Protein AF-A0A699WDN9-F1 (afdb_monomer)

Solvent-accessible surface area (backbone atoms only — not comparable to full-atom values): 4833 Å² total; per-residue (Å²): 82,65,77,48,68,89,76,63,42,72,69,58,50,54,50,30,58,74,73,70,48,87,84,59,65,45,64,88,94,45,66,72,79,46,47,63,61,53,50,52,52,49,55,40,53,52,46,16,51,49,52,32,62,76,68,70,49,64,75,87,48,49,67,58,31,39,53,49,32,49,53,50,62,76,63,53,84,71,86,125

Foldseek 3Di:
DEPDVVCVDPVNVVVCVVVVHDDDYDDPPPCVVCVVVVVVVVQLQVQLVCVCVVVVHDCVCSVVSSVVSVVCVVPPPPPD

Nearest PDB structures (foldseek):
  8fno-assembly1_G  TM=8.598E-01  e=1.171E-02  Homo sapiens
  8fng-assembly1_G  TM=8.599E-01  e=1.723E-02  Homo sapiens
  6puw-assembly1_A-2  TM=8.564E-01  e=1.723E-02  Saccharolobus solfataricus P2
  8fnd-assembly1_G  TM=8.616E-01  e=2.702E-02  Homo sapiens
  6rwl-assembly1_A  TM=8.649E-01  e=3.277E-02  Simian immunodeficiency virus

Sequence (80 aa):
TDNGTEFKNQVLKVYFDSVGISHQLSSVRTPQQNGVVERRNRTLVEAARTMLIFSHAPLFLWAEAIATACFTQNRSIIHQ

Structure (mmCIF, N/CA/C/O backbone):
data_AF-A0A699WDN9-F1
#
_entry.id   AF-A0A699WDN9-F1
#
loop_
_atom_site.group_PDB
_atom_site.id
_atom_site.type_symbol
_atom_site.label_atom_id
_atom_site.label_alt_id
_atom_site.label_comp_id
_atom_site.label_asym_id
_atom_site.label_entity_id
_atom_site.label_seq_id
_atom_site.pdbx_PDB_ins_code
_atom_site.Cartn_x
_atom_site.Cartn_y
_atom_site.Cartn_z
_atom_site.occupancy
_atom_site.B_iso_or_equiv
_atom_site.auth_seq_id
_atom_site.auth_comp_id
_atom_site.auth_asym_id
_atom_site.auth_atom_id
_atom_site.pdbx_PDB_model_num
ATOM 1 N N . THR A 1 1 ? -11.396 3.144 10.096 1.00 81.50 1 THR A N 1
ATOM 2 C CA . THR A 1 1 ? -10.805 3.969 9.016 1.00 81.50 1 THR A CA 1
ATOM 3 C C . THR A 1 1 ? -10.763 5.410 9.472 1.00 81.50 1 THR A C 1
ATOM 5 O O . THR A 1 1 ? -11.330 5.692 10.526 1.00 81.50 1 THR A O 1
ATOM 8 N N . ASP A 1 2 ? -10.111 6.317 8.739 1.00 81.62 2 ASP A N 1
ATOM 9 C CA . ASP A 1 2 ? -10.316 7.738 9.031 1.00 81.62 2 ASP A CA 1
ATOM 10 C C . ASP A 1 2 ? -11.781 8.142 8.817 1.00 81.62 2 ASP A C 1
ATOM 12 O O . ASP A 1 2 ? -12.603 7.386 8.289 1.00 81.62 2 ASP A O 1
ATOM 16 N N . ASN A 1 3 ? -12.109 9.352 9.260 1.00 79.81 3 ASN A N 1
ATOM 17 C CA . ASN A 1 3 ? -13.413 9.965 9.041 1.00 79.81 3 ASN A CA 1
ATOM 18 C C . ASN A 1 3 ? -13.544 10.564 7.621 1.00 79.81 3 ASN A C 1
ATOM 20 O O . ASN A 1 3 ? -14.304 11.515 7.426 1.00 79.81 3 ASN A O 1
ATOM 24 N N . GLY A 1 4 ? -12.779 10.052 6.647 1.00 77.00 4 GLY A N 1
ATOM 25 C CA . GLY A 1 4 ? -12.915 10.399 5.240 1.00 77.00 4 GLY A CA 1
ATOM 26 C C . GLY A 1 4 ? -14.297 10.012 4.717 1.00 77.00 4 GLY A C 1
ATOM 27 O O . GLY A 1 4 ? -14.878 8.995 5.104 1.00 77.00 4 GLY A O 1
ATOM 28 N N . THR A 1 5 ? -14.859 10.836 3.833 1.00 80.88 5 THR A N 1
ATOM 29 C CA . THR A 1 5 ? -16.200 10.603 3.274 1.00 80.88 5 THR A CA 1
ATOM 30 C C . THR A 1 5 ? -16.257 9.359 2.388 1.00 80.88 5 THR A C 1
ATOM 32 O O . THR A 1 5 ? -17.314 8.740 2.296 1.00 80.88 5 THR A O 1
ATOM 35 N N . GLU A 1 6 ? -15.128 8.938 1.809 1.00 81.88 6 GLU A N 1
ATOM 36 C CA . GLU A 1 6 ? -15.018 7.719 0.996 1.00 81.88 6 GLU A CA 1
ATOM 37 C C . GLU A 1 6 ? -15.357 6.441 1.780 1.00 81.88 6 GLU A C 1
ATOM 39 O O . GLU A 1 6 ? -15.988 5.532 1.243 1.00 81.88 6 GLU A O 1
ATOM 44 N N . PHE A 1 7 ? -15.034 6.403 3.077 1.00 79.31 7 PHE A N 1
ATOM 45 C CA . PHE A 1 7 ? -15.337 5.273 3.959 1.00 79.31 7 PHE A CA 1
ATOM 46 C C . PHE A 1 7 ? -16.651 5.448 4.726 1.00 79.31 7 PHE A C 1
ATOM 48 O O . PHE A 1 7 ? -17.067 4.548 5.453 1.00 79.31 7 PHE A O 1
ATOM 55 N N . LYS A 1 8 ? -17.328 6.590 4.568 1.00 82.62 8 LYS A N 1
ATOM 56 C CA . LYS A 1 8 ? -18.560 6.938 5.281 1.00 82.62 8 LYS A CA 1
ATOM 57 C C . LYS A 1 8 ? -19.752 6.968 4.323 1.00 82.62 8 LYS A C 1
ATOM 59 O O . LYS A 1 8 ? -20.354 8.012 4.085 1.00 82.62 8 LYS A O 1
ATOM 64 N N . ASN A 1 9 ? -20.108 5.799 3.791 1.00 85.25 9 ASN A N 1
ATOM 65 C CA . ASN A 1 9 ? -21.265 5.611 2.911 1.00 85.25 9 ASN A CA 1
ATOM 66 C C . ASN A 1 9 ? -22.189 4.501 3.443 1.00 85.25 9 ASN A C 1
ATOM 68 O O . ASN A 1 9 ? -21.730 3.480 3.955 1.00 85.25 9 ASN A O 1
ATOM 72 N N . GLN A 1 10 ? -23.497 4.686 3.264 1.00 88.00 10 GLN A N 1
ATOM 73 C CA . GLN A 1 10 ? -24.529 3.701 3.565 1.00 88.00 10 GLN A CA 1
ATOM 74 C C . GLN A 1 10 ? -24.308 2.367 2.836 1.00 88.00 10 GLN A C 1
ATOM 76 O O . GLN A 1 10 ? -24.554 1.320 3.425 1.00 88.00 10 GLN A O 1
ATOM 81 N N . VAL A 1 11 ? -23.797 2.384 1.598 1.00 91.50 11 VAL A N 1
ATOM 82 C CA . VAL A 1 11 ? -23.492 1.152 0.842 1.00 91.50 11 VAL A CA 1
ATOM 83 C C . VAL A 1 11 ? -22.440 0.307 1.564 1.00 91.50 11 VAL A C 1
ATOM 85 O O . VAL A 1 11 ? -22.639 -0.888 1.765 1.00 91.50 11 VAL A O 1
ATOM 88 N N . LEU A 1 12 ? -21.347 0.935 2.012 1.00 89.69 12 LEU A N 1
ATOM 89 C CA . LEU A 1 12 ? -20.288 0.252 2.759 1.00 89.69 12 LEU A CA 1
ATOM 90 C C . LEU A 1 12 ? -20.779 -0.225 4.124 1.00 89.69 12 LEU A C 1
ATOM 92 O O . LEU A 1 12 ? -20.438 -1.328 4.532 1.00 89.69 12 LEU A O 1
ATOM 96 N N . LYS A 1 13 ? -21.617 0.568 4.799 1.00 90.00 13 LYS A N 1
ATOM 97 C CA . LYS A 1 13 ? -22.223 0.170 6.071 1.00 90.00 13 LYS A CA 1
ATOM 98 C C . LYS A 1 13 ? -23.049 -1.112 5.925 1.00 90.00 13 LYS A C 1
ATOM 100 O O . LYS A 1 13 ? -22.806 -2.065 6.651 1.00 90.00 13 LYS A O 1
ATOM 105 N N . VAL A 1 14 ? -23.961 -1.156 4.949 1.00 94.00 14 VAL A N 1
ATOM 106 C CA . VAL A 1 14 ? -24.786 -2.347 4.679 1.00 94.00 14 VAL A CA 1
ATOM 107 C C . VAL A 1 14 ? -23.914 -3.547 4.319 1.00 94.00 14 VAL A C 1
ATOM 109 O O . VAL A 1 14 ? -24.168 -4.652 4.791 1.00 94.00 14 VAL A O 1
ATO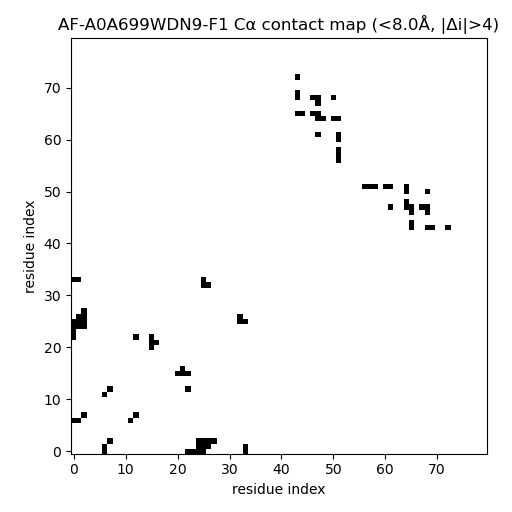M 112 N N . TYR A 1 15 ? -22.868 -3.337 3.517 1.00 93.69 15 TYR A N 1
ATOM 113 C CA . TYR A 1 15 ? -21.921 -4.397 3.192 1.00 93.69 15 TYR A CA 1
ATOM 114 C C . TYR A 1 15 ? -21.226 -4.939 4.446 1.00 93.69 15 TYR A C 1
ATOM 116 O O . TYR A 1 15 ? -21.275 -6.145 4.675 1.00 93.69 15 TYR A O 1
ATOM 124 N N . PHE A 1 16 ? -20.639 -4.076 5.282 1.00 93.50 16 PHE A N 1
ATOM 125 C CA . PHE A 1 16 ? -19.963 -4.490 6.513 1.00 93.50 16 PHE A CA 1
ATOM 126 C C . PHE A 1 16 ? -20.903 -5.228 7.467 1.00 93.50 16 PHE A C 1
ATOM 128 O O . PHE A 1 16 ? -20.534 -6.296 7.952 1.00 93.50 16 PHE A O 1
ATOM 135 N N . ASP A 1 17 ? -22.131 -4.734 7.643 1.00 93.31 17 ASP A N 1
ATOM 136 C CA . ASP A 1 17 ? -23.156 -5.402 8.448 1.00 93.31 17 ASP A CA 1
ATOM 137 C C . ASP A 1 17 ? -23.485 -6.799 7.879 1.00 93.31 17 ASP A C 1
ATOM 139 O O . ASP A 1 17 ? -23.580 -7.766 8.634 1.00 93.31 17 ASP A O 1
ATOM 143 N N . SER A 1 18 ? -23.578 -6.943 6.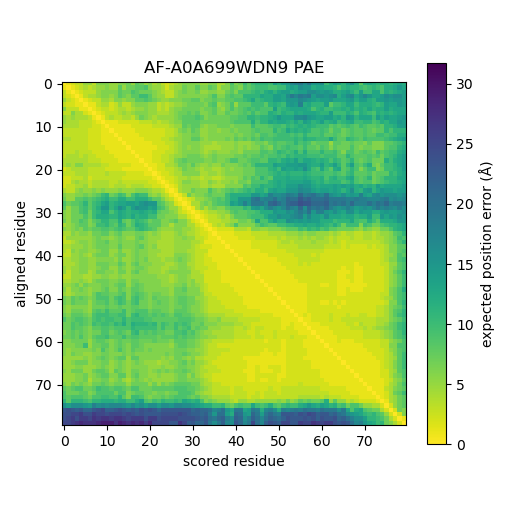548 1.00 96.12 18 SER A N 1
ATOM 144 C CA . SER A 1 18 ? -23.879 -8.228 5.892 1.00 96.12 18 SER A CA 1
ATOM 145 C C . SER A 1 18 ? -22.786 -9.288 6.061 1.00 96.12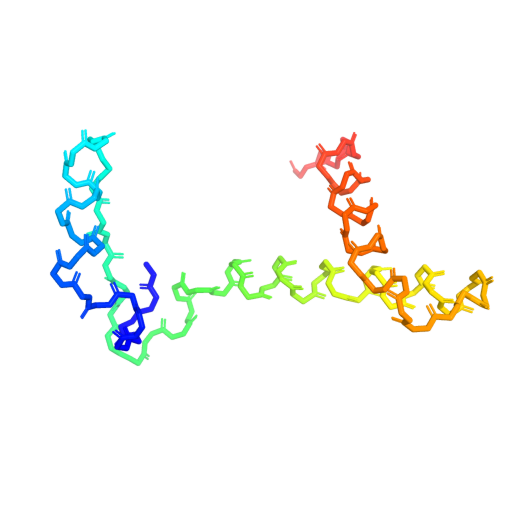 18 SER A C 1
ATOM 147 O O . SER A 1 18 ? -23.088 -10.481 6.072 1.00 96.12 18 SER A O 1
ATOM 149 N N . VAL A 1 19 ? -21.528 -8.864 6.222 1.00 96.19 19 VAL A N 1
ATOM 150 C CA . VAL A 1 19 ? -20.378 -9.759 6.441 1.00 96.19 19 VAL A CA 1
ATOM 151 C C . VAL A 1 19 ? -19.943 -9.822 7.911 1.00 96.19 19 VAL A C 1
ATOM 153 O O . VAL A 1 19 ? -18.923 -10.433 8.223 1.00 96.19 19 VAL A O 1
ATOM 156 N N . GLY A 1 20 ? -20.699 -9.200 8.823 1.00 93.81 20 GLY A N 1
ATOM 157 C CA . GLY A 1 20 ? -20.434 -9.222 10.265 1.00 93.81 20 GLY A CA 1
ATOM 158 C C . GLY A 1 20 ? -19.235 -8.378 10.717 1.00 93.81 20 GLY A C 1
ATOM 159 O O . GLY A 1 20 ? -18.692 -8.610 11.797 1.00 93.81 20 GLY A O 1
ATOM 160 N N . ILE A 1 21 ? -18.796 -7.403 9.917 1.00 94.56 21 ILE A N 1
ATOM 161 C CA . ILE A 1 21 ? -17.687 -6.504 10.255 1.00 94.56 21 ILE A CA 1
ATOM 162 C C . ILE A 1 21 ? -18.228 -5.271 10.987 1.00 94.56 21 ILE A C 1
ATOM 164 O O . ILE A 1 21 ? -19.003 -4.495 10.442 1.00 94.56 21 ILE A O 1
ATOM 168 N N . SER A 1 22 ? -17.751 -5.029 12.210 1.00 91.12 22 SER A N 1
ATOM 169 C CA . SER A 1 22 ? -18.024 -3.777 12.928 1.00 91.12 22 SER A CA 1
ATOM 170 C C . SER A 1 22 ? -17.066 -2.675 12.473 1.00 91.12 22 SER A C 1
ATOM 172 O O . SER A 1 22 ? -15.883 -2.677 12.817 1.00 91.12 22 SER A O 1
ATOM 174 N N . HIS A 1 23 ? -17.566 -1.715 11.697 1.00 88.31 23 HIS A N 1
ATOM 175 C CA . HIS A 1 23 ? -16.757 -0.611 11.180 1.00 88.31 23 HIS A CA 1
ATOM 176 C C . HIS A 1 23 ? -16.640 0.538 12.192 1.00 88.31 23 HIS A C 1
ATOM 178 O O . HIS A 1 23 ? -17.637 1.127 12.603 1.00 88.31 23 HIS A O 1
ATOM 184 N N . GLN A 1 24 ? -15.406 0.870 12.582 1.00 85.56 24 GLN A N 1
ATOM 185 C CA . GLN A 1 24 ? -15.099 1.991 13.475 1.00 85.56 24 GLN A CA 1
ATOM 186 C C . GLN A 1 24 ? -14.370 3.109 12.725 1.00 85.56 24 GLN A C 1
ATOM 188 O O . GLN A 1 24 ? -13.466 2.861 11.917 1.00 85.56 24 GLN A O 1
ATOM 193 N N . LEU A 1 25 ? -14.745 4.350 13.030 1.00 82.75 25 LEU A N 1
ATOM 194 C CA . LEU A 1 25 ? -14.116 5.557 12.502 1.00 82.75 25 LEU A CA 1
ATOM 195 C C . LEU A 1 25 ? -13.160 6.135 13.548 1.00 82.75 25 LEU A C 1
ATOM 197 O O . LEU A 1 25 ? -13.484 6.173 14.735 1.00 82.75 25 LEU A O 1
ATOM 201 N N . SER A 1 26 ? -11.983 6.578 13.108 1.00 79.50 26 SER A N 1
ATOM 202 C CA . SER A 1 26 ? -11.047 7.300 13.965 1.00 79.50 26 SER A CA 1
ATOM 203 C C . SER A 1 26 ? -11.658 8.634 14.393 1.00 79.50 26 SER A C 1
ATOM 205 O O . SER A 1 26 ? -12.490 9.213 13.685 1.00 79.50 26 SER A O 1
ATOM 207 N N . SER A 1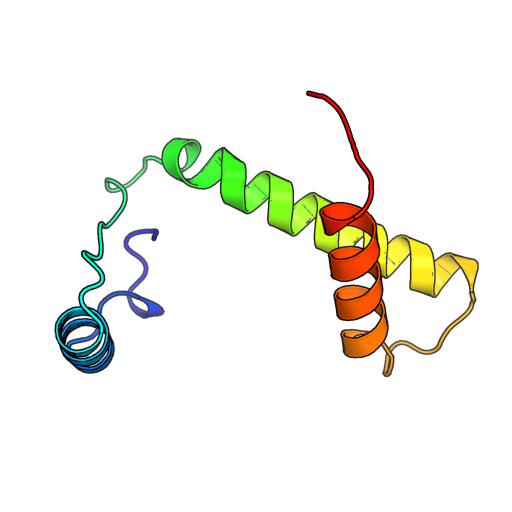 27 ? -11.208 9.163 15.527 1.00 77.12 27 SER A N 1
ATOM 208 C CA . SER A 1 27 ? -11.628 10.491 15.958 1.00 77.12 27 SER A CA 1
ATOM 209 C C . SER A 1 27 ? -11.177 11.559 14.956 1.00 77.12 27 SER A C 1
ATOM 211 O O . SER A 1 27 ? -10.206 11.410 14.203 1.00 77.12 27 SER A O 1
ATOM 213 N N . VAL A 1 28 ? -11.919 12.661 14.922 1.00 69.69 28 VAL A N 1
ATOM 214 C CA . VAL A 1 28 ? -11.594 13.811 14.080 1.00 69.69 28 VAL A CA 1
ATOM 215 C C . VAL A 1 28 ? -10.291 14.431 14.591 1.00 69.69 28 VAL A C 1
ATOM 217 O O . VAL A 1 28 ? -10.161 14.695 15.782 1.00 69.69 28 VAL A O 1
ATOM 220 N N . ARG A 1 29 ? -9.338 14.693 13.683 1.00 62.97 29 ARG A N 1
ATOM 221 C CA . ARG A 1 29 ? -8.012 15.285 13.977 1.00 62.97 29 ARG A CA 1
ATOM 222 C C . ARG A 1 29 ? -7.075 14.417 14.835 1.00 62.97 29 ARG A C 1
ATOM 224 O O . ARG A 1 29 ? -6.154 14.956 15.440 1.00 62.97 29 ARG A O 1
ATOM 231 N N . THR A 1 30 ? -7.237 13.092 14.841 1.00 68.56 30 THR A N 1
ATOM 232 C CA . THR A 1 30 ? -6.273 12.165 15.471 1.00 68.56 30 THR A CA 1
ATOM 233 C C . THR A 1 30 ? -5.535 11.305 14.434 1.00 68.56 30 THR A C 1
ATOM 235 O O . THR A 1 30 ? -5.772 10.095 14.366 1.00 68.56 30 THR A O 1
ATOM 238 N N . PRO A 1 31 ? -4.627 11.883 13.621 1.00 63.62 31 PRO A N 1
ATOM 239 C CA . PRO A 1 31 ? -3.854 11.131 12.623 1.00 63.62 31 PRO A CA 1
ATOM 240 C C . PRO A 1 31 ? -2.995 10.019 13.251 1.00 63.62 31 PRO A C 1
ATOM 242 O O . PRO A 1 31 ? -2.716 9.003 12.623 1.00 63.62 31 PRO A O 1
ATOM 245 N N . GLN A 1 32 ? -2.655 10.139 14.538 1.00 70.25 32 GLN A N 1
ATOM 246 C CA . GLN A 1 32 ? -1.911 9.124 15.285 1.00 70.25 32 GLN A CA 1
ATOM 247 C C . GLN A 1 32 ? -2.646 7.776 15.336 1.00 70.25 32 GLN A C 1
ATOM 249 O O . GLN A 1 32 ? -1.986 6.738 15.349 1.00 70.25 32 GLN A O 1
ATOM 254 N N . GLN A 1 33 ? -3.988 7.772 15.310 1.00 70.81 33 GLN A N 1
ATOM 255 C CA . GLN A 1 33 ? -4.776 6.533 15.277 1.00 70.81 33 GLN A CA 1
ATOM 256 C C . GLN A 1 33 ? -4.570 5.741 13.976 1.00 70.81 33 GLN A C 1
ATOM 258 O O . GLN A 1 33 ? -4.664 4.517 13.990 1.00 70.81 33 GLN A O 1
ATOM 263 N N . ASN A 1 34 ? -4.203 6.412 12.881 1.00 78.75 34 ASN A N 1
ATOM 264 C CA . ASN A 1 34 ? -3.889 5.772 11.604 1.00 78.75 34 ASN A CA 1
ATOM 265 C C . ASN A 1 34 ? -2.388 5.563 11.381 1.00 78.75 34 ASN A C 1
ATOM 267 O O . ASN A 1 34 ? -1.995 4.939 10.395 1.00 78.75 34 ASN A O 1
ATOM 271 N N . GLY A 1 35 ? -1.534 6.002 12.309 1.00 82.38 35 GLY A N 1
ATOM 272 C CA . GLY A 1 35 ? -0.083 6.004 12.124 1.00 82.38 35 GLY A CA 1
ATOM 273 C C . GLY A 1 35 ? 0.542 4.619 11.911 1.00 82.38 35 GLY A C 1
ATOM 274 O O . GLY A 1 35 ? 1.647 4.515 11.382 1.00 82.38 35 GLY A O 1
ATOM 275 N N . VAL A 1 36 ? -0.122 3.528 12.308 1.00 84.62 36 VAL A N 1
ATOM 276 C CA . VAL A 1 36 ? 0.331 2.162 11.978 1.00 84.62 36 VAL A CA 1
ATOM 277 C C . VAL A 1 36 ? 0.069 1.842 10.505 1.00 84.62 36 VAL A C 1
ATOM 279 O O . VAL A 1 36 ? 0.979 1.386 9.813 1.00 84.62 36 VAL A O 1
ATOM 282 N N . VAL A 1 37 ? -1.146 2.114 10.023 1.00 85.00 37 VAL A N 1
ATOM 283 C CA . VAL A 1 37 ? -1.551 1.867 8.631 1.00 85.00 37 VAL A CA 1
ATOM 284 C C . VAL A 1 37 ? -0.766 2.767 7.679 1.00 85.00 37 VAL A C 1
ATOM 286 O O . VAL A 1 37 ? -0.234 2.285 6.685 1.00 85.00 37 VAL A O 1
ATOM 289 N N . GLU A 1 38 ? -0.602 4.045 8.018 1.00 87.00 38 GLU A N 1
ATOM 290 C CA . GLU A 1 38 ? 0.186 4.992 7.221 1.00 87.00 38 GLU A CA 1
ATOM 291 C C . GLU A 1 38 ? 1.646 4.548 7.082 1.00 87.00 38 GLU A C 1
ATOM 293 O O . GLU A 1 38 ? 2.192 4.542 5.976 1.00 87.00 38 GLU A O 1
ATOM 298 N N . ARG A 1 39 ? 2.278 4.110 8.183 1.00 90.25 39 ARG A N 1
ATOM 299 C CA . ARG A 1 39 ? 3.649 3.579 8.143 1.00 90.25 39 ARG A CA 1
ATOM 300 C C . ARG A 1 39 ? 3.745 2.332 7.274 1.00 90.25 39 ARG A C 1
ATOM 302 O O . ARG A 1 39 ? 4.645 2.260 6.446 1.00 90.25 39 ARG A O 1
ATOM 309 N N . ARG A 1 40 ? 2.819 1.380 7.430 1.00 89.44 40 ARG A N 1
ATOM 310 C CA . ARG A 1 40 ? 2.789 0.150 6.622 1.00 89.44 40 ARG A CA 1
ATOM 311 C C . ARG A 1 40 ? 2.619 0.458 5.133 1.00 89.44 40 ARG A C 1
ATOM 313 O O . ARG A 1 40 ? 3.384 -0.06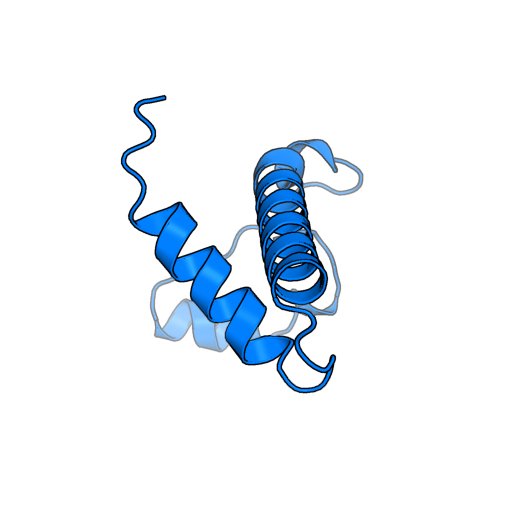5 4.329 1.00 89.44 40 ARG A O 1
ATOM 320 N N . ASN A 1 41 ? 1.701 1.354 4.773 1.00 90.44 41 ASN A N 1
ATOM 321 C CA . ASN A 1 41 ? 1.497 1.767 3.383 1.00 90.44 41 ASN A CA 1
ATOM 322 C C . ASN A 1 41 ? 2.741 2.448 2.803 1.00 90.44 41 ASN A C 1
ATOM 324 O O . ASN A 1 41 ? 3.136 2.138 1.681 1.00 90.44 41 ASN A O 1
ATOM 328 N N . ARG A 1 42 ? 3.403 3.323 3.572 1.00 92.81 42 ARG A N 1
ATOM 329 C CA . ARG A 1 42 ? 4.661 3.947 3.144 1.00 92.81 42 ARG A CA 1
ATOM 330 C C . ARG A 1 42 ? 5.746 2.902 2.884 1.00 92.81 42 ARG A C 1
ATOM 332 O O . ARG A 1 42 ? 6.320 2.898 1.800 1.00 92.81 42 ARG A O 1
ATOM 339 N N . THR A 1 43 ? 5.969 1.978 3.820 1.00 93.81 43 THR A N 1
ATOM 340 C CA . THR A 1 43 ? 6.966 0.906 3.664 1.00 93.81 43 THR A CA 1
ATOM 341 C C . THR A 1 43 ? 6.667 0.008 2.459 1.00 93.81 43 THR A C 1
ATOM 343 O O . THR A 1 43 ? 7.587 -0.402 1.755 1.00 93.81 43 THR A O 1
ATOM 346 N N . LEU A 1 44 ? 5.395 -0.292 2.180 1.00 94.94 44 LEU A N 1
ATOM 347 C CA . LEU A 1 44 ? 4.999 -1.087 1.015 1.00 94.94 44 LEU A CA 1
ATOM 348 C C . LEU A 1 44 ? 5.314 -0.370 -0.309 1.00 94.94 44 LEU A C 1
ATOM 350 O O . LEU A 1 44 ? 5.911 -0.957 -1.211 1.00 94.94 44 LEU A O 1
ATOM 354 N N . VAL A 1 45 ? 4.950 0.911 -0.409 1.00 96.19 45 VAL A N 1
ATOM 355 C CA . VAL A 1 45 ? 5.194 1.744 -1.598 1.00 96.19 45 VAL A CA 1
ATOM 356 C C . VAL A 1 45 ? 6.691 1.948 -1.836 1.00 96.19 45 VAL A C 1
ATOM 358 O O . VAL A 1 45 ? 7.148 1.866 -2.975 1.00 96.19 45 VAL A O 1
ATOM 361 N N . GLU A 1 46 ? 7.469 2.186 -0.780 1.00 96.38 46 GLU A N 1
ATOM 362 C CA . GLU A 1 46 ? 8.928 2.323 -0.861 1.00 96.38 46 GLU A CA 1
ATOM 363 C C . GLU A 1 46 ? 9.595 1.023 -1.328 1.00 96.38 46 GLU A C 1
ATOM 365 O O . GLU A 1 46 ? 10.461 1.058 -2.207 1.00 96.38 46 GLU A O 1
ATOM 370 N N . ALA A 1 47 ? 9.153 -0.129 -0.815 1.00 95.94 47 ALA A N 1
ATOM 371 C CA . ALA A 1 47 ? 9.659 -1.431 -1.240 1.00 95.94 47 ALA A CA 1
ATOM 372 C C . ALA A 1 47 ? 9.381 -1.691 -2.730 1.00 95.94 47 ALA A C 1
ATOM 374 O O . ALA A 1 47 ? 10.298 -2.049 -3.466 1.00 95.94 47 ALA A O 1
ATOM 375 N N . ALA A 1 48 ? 8.157 -1.434 -3.200 1.00 97.12 48 ALA A N 1
ATOM 376 C CA . ALA A 1 48 ? 7.810 -1.587 -4.614 1.00 97.12 48 ALA A CA 1
ATOM 377 C C . ALA A 1 48 ? 8.610 -0.641 -5.525 1.00 97.12 48 ALA A C 1
ATOM 379 O O . ALA A 1 48 ? 9.125 -1.066 -6.559 1.00 97.12 48 ALA A O 1
ATOM 380 N N . ARG A 1 49 ? 8.792 0.628 -5.123 1.00 97.06 49 ARG A N 1
ATOM 381 C CA . ARG A 1 49 ? 9.656 1.581 -5.849 1.00 97.06 49 ARG A CA 1
ATOM 382 C C . ARG A 1 49 ? 11.090 1.080 -5.941 1.00 97.06 49 ARG A C 1
ATOM 384 O O . ARG A 1 49 ? 11.681 1.130 -7.015 1.00 97.06 49 ARG A O 1
ATOM 391 N N . THR A 1 50 ? 11.628 0.579 -4.833 1.00 97.19 50 THR A N 1
ATOM 392 C CA . THR A 1 50 ? 12.994 0.047 -4.770 1.00 97.19 50 THR A CA 1
ATOM 393 C C . THR A 1 50 ? 13.160 -1.145 -5.708 1.00 97.19 50 THR A C 1
ATOM 395 O O . THR A 1 50 ? 14.128 -1.189 -6.461 1.00 97.19 50 THR A O 1
ATOM 398 N N . MET A 1 51 ? 12.190 -2.067 -5.730 1.00 96.31 51 MET A N 1
ATOM 399 C CA . MET A 1 51 ? 12.187 -3.209 -6.649 1.00 96.31 51 MET A CA 1
ATOM 400 C C . MET A 1 51 ? 12.193 -2.769 -8.117 1.00 96.31 51 MET A C 1
ATOM 402 O O . MET A 1 51 ? 12.998 -3.279 -8.895 1.00 96.31 51 MET A O 1
ATOM 406 N N . LEU A 1 52 ? 11.341 -1.811 -8.499 1.00 97.62 52 LEU A N 1
ATOM 407 C CA . LEU A 1 52 ? 11.272 -1.316 -9.879 1.00 97.62 52 LEU A CA 1
ATOM 408 C C . LEU A 1 52 ? 12.569 -0.632 -10.316 1.00 97.62 52 LEU A C 1
ATOM 410 O O . LEU A 1 52 ? 13.072 -0.913 -11.400 1.00 97.62 52 LEU A O 1
ATOM 414 N N . ILE A 1 53 ? 13.128 0.231 -9.461 1.00 97.44 53 ILE A N 1
ATOM 415 C CA . ILE A 1 53 ? 14.383 0.939 -9.748 1.00 97.44 53 ILE A CA 1
ATOM 416 C C . ILE A 1 53 ? 15.534 -0.059 -9.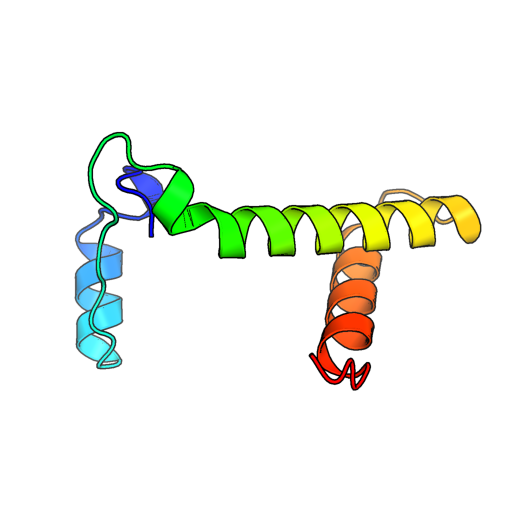883 1.00 97.44 53 ILE A C 1
ATOM 418 O O . ILE A 1 53 ? 16.281 0.004 -10.855 1.00 97.44 53 ILE A O 1
ATOM 422 N N . PHE A 1 54 ? 15.657 -0.996 -8.939 1.00 97.25 54 PHE A N 1
ATOM 423 C CA . PHE A 1 54 ? 16.738 -1.982 -8.921 1.00 97.25 54 PHE A CA 1
ATOM 424 C C . PHE A 1 54 ? 16.697 -2.932 -10.123 1.00 97.25 54 PHE A C 1
ATOM 426 O O . PHE A 1 54 ? 17.735 -3.284 -10.673 1.00 97.25 54 PHE A O 1
ATOM 433 N N . SER A 1 55 ? 15.501 -3.341 -10.545 1.00 96.00 55 SER A N 1
ATOM 434 C CA . SER A 1 55 ? 15.318 -4.237 -11.694 1.00 96.00 55 SER A CA 1
ATOM 435 C C . SER A 1 55 ? 15.295 -3.519 -13.045 1.00 96.00 55 SER A C 1
ATOM 437 O O . SER A 1 55 ? 15.174 -4.183 -14.072 1.00 96.00 55 SER A O 1
ATOM 439 N N . HIS A 1 56 ? 15.381 -2.182 -13.063 1.00 96.38 56 HIS A N 1
ATOM 440 C CA . HIS A 1 56 ? 15.124 -1.358 -14.250 1.00 96.38 56 HIS A CA 1
ATOM 441 C C . HIS A 1 56 ? 13.789 -1.695 -14.937 1.00 96.38 56 HIS A C 1
ATOM 443 O O . HIS A 1 56 ? 13.648 -1.592 -16.157 1.00 96.38 56 HIS A O 1
ATOM 449 N N . ALA A 1 57 ? 12.801 -2.115 -14.147 1.00 96.12 57 ALA A N 1
ATOM 450 C CA . ALA A 1 57 ? 11.508 -2.521 -14.657 1.00 96.12 57 ALA A CA 1
ATOM 451 C C . ALA A 1 57 ? 10.672 -1.299 -15.074 1.00 96.12 57 ALA A C 1
ATOM 453 O O . ALA A 1 57 ? 10.699 -0.254 -14.414 1.00 96.12 57 ALA A O 1
ATOM 454 N N . PRO A 1 58 ? 9.894 -1.415 -16.159 1.00 96.00 58 PRO A N 1
ATOM 455 C CA . PRO A 1 58 ? 9.017 -0.348 -16.608 1.00 96.00 58 PRO A CA 1
ATOM 456 C C . PRO A 1 58 ? 7.896 -0.069 -15.598 1.00 96.00 58 PRO A C 1
ATOM 458 O O . PRO A 1 58 ? 7.356 -0.975 -14.966 1.00 96.00 58 PRO A O 1
ATOM 461 N N . LEU A 1 59 ? 7.492 1.201 -15.499 1.00 95.44 59 LEU A N 1
ATOM 462 C CA . LEU A 1 59 ? 6.505 1.666 -14.517 1.00 95.44 59 LEU A CA 1
ATOM 463 C C . LEU A 1 59 ? 5.121 1.014 -14.672 1.00 95.44 59 LEU A C 1
ATOM 465 O O . LEU A 1 59 ? 4.369 0.964 -13.704 1.00 95.44 59 LEU A O 1
ATOM 469 N N . PHE A 1 60 ? 4.778 0.487 -15.8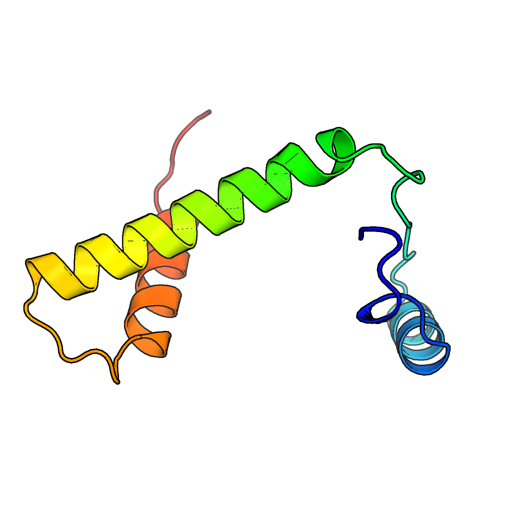53 1.00 96.50 60 PHE A N 1
ATOM 470 C CA . PHE A 1 60 ? 3.507 -0.222 -16.029 1.00 96.50 60 PHE A CA 1
ATOM 471 C C . PHE A 1 60 ? 3.405 -1.470 -15.137 1.00 96.50 60 PHE A C 1
ATOM 473 O O . PHE A 1 60 ? 2.293 -1.867 -14.814 1.00 96.50 60 PHE A O 1
ATOM 480 N N . LEU A 1 61 ? 4.539 -2.025 -14.680 1.00 97.00 61 LEU A N 1
ATOM 481 C CA . LEU A 1 61 ? 4.603 -3.144 -13.733 1.00 97.00 61 LEU A CA 1
ATOM 482 C C . LEU A 1 61 ? 4.395 -2.720 -12.265 1.00 97.00 61 LEU A C 1
ATOM 484 O O . LEU A 1 61 ? 4.742 -3.449 -11.335 1.00 97.00 61 LEU A O 1
ATOM 488 N N . TRP A 1 62 ? 3.887 -1.508 -12.019 1.00 97.38 62 TRP A N 1
ATOM 489 C CA . TRP A 1 62 ? 3.676 -0.981 -10.669 1.00 97.38 62 TRP A CA 1
ATOM 490 C C . TRP A 1 62 ? 2.778 -1.882 -9.813 1.00 97.38 62 TRP A C 1
ATOM 492 O O . TRP A 1 62 ? 3.068 -2.095 -8.634 1.00 97.38 62 TRP A O 1
ATOM 502 N N . ALA A 1 63 ? 1.709 -2.433 -10.392 1.00 97.06 63 ALA A N 1
ATOM 503 C CA . ALA A 1 63 ? 0.787 -3.307 -9.671 1.00 97.06 63 ALA A CA 1
ATOM 504 C C . ALA A 1 63 ? 1.476 -4.611 -9.233 1.00 97.06 63 ALA A C 1
ATOM 506 O O . ALA A 1 63 ? 1.349 -5.035 -8.084 1.00 97.06 63 ALA A O 1
ATOM 507 N N . GLU A 1 64 ? 2.270 -5.201 -10.122 1.00 96.81 64 GLU A N 1
ATOM 508 C CA . GLU A 1 64 ? 3.051 -6.414 -9.907 1.00 96.81 64 GLU A CA 1
ATOM 509 C C . GLU A 1 64 ? 4.152 -6.186 -8.867 1.00 96.81 64 GLU A C 1
ATOM 511 O O . GLU A 1 64 ? 4.363 -7.024 -7.985 1.00 96.81 64 GLU A O 1
ATOM 516 N N . ALA A 1 65 ? 4.819 -5.031 -8.912 1.00 97.00 65 ALA A N 1
ATOM 517 C CA . ALA A 1 65 ? 5.823 -4.648 -7.925 1.00 97.00 65 ALA A CA 1
ATOM 518 C C . ALA A 1 65 ? 5.214 -4.476 -6.525 1.00 97.00 65 ALA A C 1
ATOM 520 O O . ALA A 1 65 ? 5.781 -4.962 -5.546 1.00 97.00 65 ALA A O 1
ATOM 521 N N . ILE A 1 66 ? 4.037 -3.848 -6.417 1.00 96.94 66 ILE A N 1
ATOM 522 C CA . ILE A 1 66 ? 3.305 -3.717 -5.147 1.00 96.94 66 ILE A CA 1
ATOM 523 C C . ILE A 1 66 ? 2.860 -5.087 -4.624 1.00 96.94 66 ILE A C 1
ATOM 525 O O . ILE A 1 66 ? 3.046 -5.377 -3.440 1.00 96.94 66 ILE A O 1
ATOM 529 N N . ALA A 1 67 ? 2.320 -5.953 -5.485 1.00 96.69 67 ALA A N 1
ATOM 530 C CA . ALA A 1 67 ? 1.922 -7.306 -5.103 1.00 96.69 67 ALA A CA 1
ATOM 531 C C . ALA A 1 67 ? 3.121 -8.132 -4.605 1.00 96.69 67 ALA A C 1
ATOM 533 O O . ALA A 1 67 ? 3.032 -8.805 -3.577 1.00 96.69 67 ALA A O 1
ATOM 534 N N . THR A 1 68 ? 4.264 -8.019 -5.285 1.00 95.50 68 THR A N 1
ATOM 535 C CA . THR A 1 68 ? 5.509 -8.699 -4.907 1.00 95.50 68 THR A CA 1
ATOM 536 C C . THR A 1 68 ? 6.051 -8.175 -3.578 1.00 95.50 68 THR A C 1
ATOM 538 O O . THR A 1 68 ? 6.384 -8.969 -2.702 1.00 95.50 68 THR A O 1
ATOM 541 N N . ALA A 1 69 ? 6.074 -6.854 -3.377 1.00 94.81 69 ALA A N 1
ATOM 542 C CA . ALA A 1 69 ? 6.462 -6.244 -2.107 1.00 94.81 69 ALA A CA 1
ATOM 543 C C . ALA A 1 69 ? 5.541 -6.665 -0.947 1.00 94.81 69 ALA A C 1
ATOM 545 O O . ALA A 1 69 ? 6.013 -6.934 0.155 1.00 94.81 69 ALA A O 1
ATOM 546 N N . CYS A 1 70 ? 4.233 -6.774 -1.194 1.00 94.44 70 CYS A N 1
ATOM 547 C CA . CYS A 1 70 ? 3.264 -7.247 -0.205 1.00 94.44 70 CYS A CA 1
ATOM 548 C C . CYS A 1 70 ? 3.532 -8.710 0.168 1.00 94.44 70 CYS A C 1
ATOM 550 O O . CYS A 1 70 ? 3.586 -9.069 1.346 1.00 94.44 70 CYS A O 1
ATOM 552 N N . PHE A 1 71 ? 3.761 -9.555 -0.839 1.00 93.62 71 PHE A N 1
ATOM 553 C CA . PHE A 1 71 ? 4.071 -10.965 -0.649 1.00 93.62 71 PHE A CA 1
ATOM 554 C C . PHE A 1 71 ? 5.345 -11.172 0.174 1.00 93.62 71 PHE A C 1
ATOM 556 O O . PHE A 1 71 ? 5.342 -11.974 1.109 1.00 93.62 71 PHE A O 1
ATOM 563 N N . THR A 1 72 ? 6.421 -10.446 -0.141 1.00 91.56 72 THR A N 1
ATOM 564 C CA . THR A 1 72 ? 7.688 -10.570 0.586 1.00 91.56 72 THR A CA 1
ATOM 565 C C . THR A 1 72 ? 7.566 -10.060 2.016 1.00 91.56 72 THR A C 1
ATOM 567 O O . THR A 1 72 ? 7.987 -10.770 2.923 1.00 91.56 72 THR A O 1
ATOM 570 N N . GLN A 1 73 ? 6.928 -8.907 2.251 1.00 88.44 73 GLN A N 1
ATOM 571 C CA . GLN A 1 73 ? 6.750 -8.354 3.602 1.00 88.44 73 GLN A CA 1
ATOM 572 C C . GLN A 1 73 ? 5.867 -9.225 4.503 1.00 88.44 73 GLN A C 1
ATOM 574 O O . GLN A 1 73 ? 6.147 -9.356 5.693 1.00 88.44 73 GLN A O 1
ATOM 579 N N . ASN A 1 74 ? 4.817 -9.841 3.955 1.00 89.56 74 ASN A N 1
ATOM 580 C CA . ASN A 1 74 ? 3.912 -10.700 4.726 1.00 89.56 74 ASN A CA 1
ATOM 581 C C . ASN A 1 74 ? 4.493 -12.094 5.004 1.00 89.56 74 ASN A C 1
ATOM 583 O O . ASN A 1 74 ? 3.972 -12.812 5.854 1.00 89.56 74 ASN A O 1
ATOM 587 N N . ARG A 1 75 ? 5.545 -12.495 4.279 1.00 86.69 75 ARG A N 1
ATOM 588 C CA . ARG A 1 75 ? 6.213 -13.797 4.439 1.00 86.69 75 ARG A CA 1
ATOM 589 C C . ARG A 1 75 ? 7.598 -13.706 5.060 1.00 86.69 75 ARG A C 1
ATOM 591 O O . ARG A 1 75 ? 8.104 -14.717 5.542 1.00 86.69 75 ARG A O 1
ATOM 598 N N . SER A 1 76 ? 8.213 -12.528 5.076 1.00 76.94 76 SER A N 1
ATOM 599 C CA . SER A 1 76 ? 9.401 -12.288 5.878 1.00 76.94 76 SER A CA 1
ATOM 600 C C . SER A 1 76 ? 8.991 -12.369 7.342 1.00 76.94 76 SER A 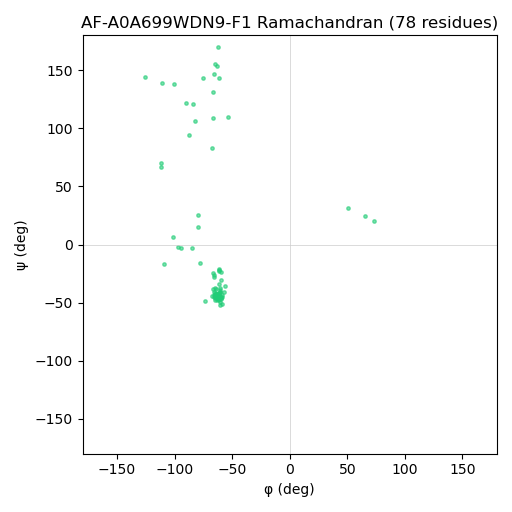C 1
ATOM 602 O O . SER A 1 76 ? 8.274 -11.497 7.835 1.00 76.94 76 SER A O 1
ATOM 604 N N . ILE A 1 77 ? 9.419 -13.432 8.025 1.00 65.44 77 ILE A N 1
ATOM 605 C CA . ILE A 1 77 ? 9.288 -13.574 9.475 1.00 65.44 77 ILE A CA 1
ATOM 606 C C . ILE A 1 77 ? 10.206 -12.521 10.096 1.00 65.44 77 ILE A C 1
ATOM 608 O O . ILE A 1 77 ? 11.362 -12.780 10.418 1.00 65.44 77 ILE A O 1
ATOM 612 N N . ILE A 1 78 ? 9.716 -11.293 10.198 1.00 62.84 78 ILE A N 1
ATOM 613 C CA . ILE A 1 78 ? 10.343 -10.275 11.025 1.00 62.84 78 ILE A CA 1
ATOM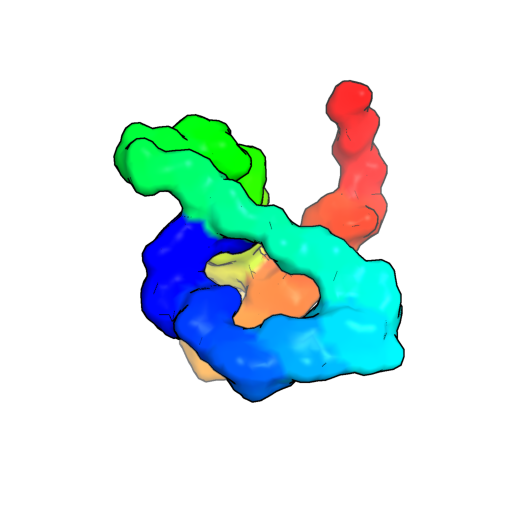 614 C C . ILE A 1 78 ? 9.719 -10.484 12.397 1.00 62.84 78 ILE A C 1
ATOM 616 O O . ILE A 1 78 ? 8.613 -10.010 12.654 1.00 62.84 78 ILE A O 1
ATOM 620 N N . HIS A 1 79 ? 10.394 -11.270 13.240 1.00 51.91 79 HIS A N 1
ATOM 621 C CA . HIS A 1 79 ? 10.131 -11.253 14.675 1.00 51.91 79 HIS A CA 1
ATOM 622 C C . HIS A 1 79 ? 10.252 -9.791 15.132 1.00 51.91 79 HIS A C 1
ATOM 624 O O . HIS A 1 79 ? 11.337 -9.214 15.055 1.00 51.91 79 HIS A O 1
ATOM 630 N N . GLN A 1 80 ? 9.121 -9.179 15.493 1.00 48.25 80 GLN A N 1
ATOM 631 C CA . GLN A 1 80 ? 9.091 -7.936 16.264 1.00 48.25 80 GLN A CA 1
ATOM 632 C C . GLN A 1 80 ? 9.170 -8.271 17.745 1.00 48.25 80 GLN A C 1
ATOM 634 O O . GLN A 1 80 ? 8.511 -9.259 18.145 1.00 48.25 80 GLN A O 1
#

InterPro domains:
  IPR001584 Integrase, catalytic core [PS50994] (1-80)
  IPR012337 Ribonuclease H-like superfamily [SSF53098] (1-79)
  IPR036397 Ribonuclease H superfamily [G3DSA:3.30.420.10] (1-79)
  IPR039537 Retrotransposon Ty1/copia-like [PTHR42648] (1-78)

Mean predicted aligned error: 6.88 Å

Secondary structure (DSSP, 8-state):
--S-GGG--HHHHHHHHHTT----PPPTT-GGGGHHHHHHHHHHHHHHHHHHHHTT--GGGHHHHHHHHHHHHHHS----

Organism: Tanacetum cinerariifolium (NCBI:txid118510)

pLDDT: mean 87.35, std 11.13, range [48.25, 97.62]

Radius of gyration: 16.56 Å; Cα contacts (8 Å, |Δi|>4): 47; chains: 1; bounding box: 42×29×33 Å